Protein 4KVU (pdb70)

Solvent-accessible surface area: 6414 Å² total

Foldseek 3Di:
DVVVVVVVVVVVVVVVVVVVCVVVVVVD/DVVVVVVVVVVVVVVVVVVVVVVVVVVVD/DVVVVVVVVVVVVVVVVVVVVVVVVD

Sequence (83 aa):
GELKAIAQELKAIAKECKAIAELKAIAQGELKAIAQELKAIAKECKAIAELKAIAQGGELKAIAQELKAIAKECKAIAELKAI

Radius of gyration: 14.5 Å; Cα contacts (8 Å, |Δi|>4): 77; chains: 3; bounding box: 16×22×44 Å

Secondary structure (DSSP, 8-state):
-HHHHHHHHHHHHHHHHHHH--HHHHH-/-HHHHHHHHHHHHHHHHHHH--HHHHHT-/-HHHHHHHHHHHHHHHHHHH--GGG-

Structure (mmCIF, N/CA/C/O backbone):
data_4KVU
#
_entry.id   4KVU
#
_cell.length_a   57.010
_cell.length_b   60.980
_cell.length_c   125.440
_cell.angle_alpha   90.00
_cell.angle_beta   90.00
_cell.angle_gamma   90.00
#
_symmetry.space_group_name_H-M   'F 2 2 2'
#
loop_
_entity.id
_entity.type
_entity.pdbx_description
1 polymer '6-helix coiled coil CC-Hex-L17C-W224BF'
2 non-polymer GLYCEROL
3 water water
#
loop_
_atom_site.group_PDB
_atom_site.id
_atom_site.type_symbol
_atom_site.label_atom_id
_atom_site.label_alt_id
_atom_site.label_comp_id
_atom_site.label_asym_id
_atom_site.label_entity_id
_atom_site.label_seq_id
_atom_site.pdbx_PDB_ins_code
_atom_site.Cartn_x
_atom_site.Cartn_y
_atom_site.Cartn_z
_atom_site.occupancy
_atom_site.B_iso_or_equiv
_atom_site.auth_seq_id
_atom_site.auth_comp_id
_atom_site.auth_asym_id
_atom_site.auth_atom_id
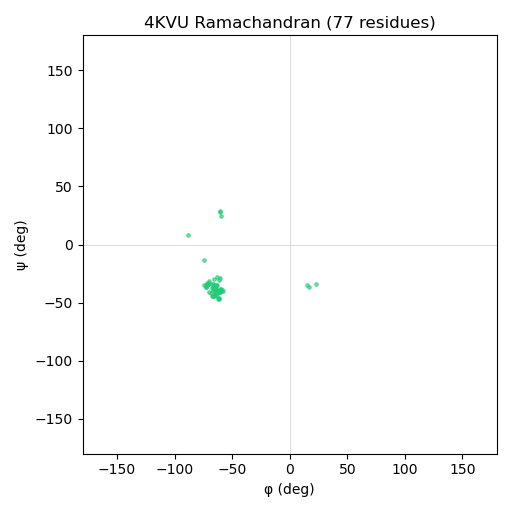_atom_site.pdbx_PDB_model_num
ATOM 4 N N . GLY A 1 2 ? -20.696 -10.828 1.823 1.00 30.04 1 GLY A N 1
ATOM 5 C CA . GLY A 1 2 ? -20.969 -9.435 1.524 1.00 29.16 1 GLY A CA 1
ATOM 6 C C . GLY A 1 2 ? -21.126 -8.527 2.723 1.00 31.98 1 GLY A C 1
ATOM 7 O O . GLY A 1 2 ? -21.217 -8.980 3.868 1.00 26.56 1 GLY A O 1
ATOM 8 N N . GLU A 1 3 ? -21.152 -7.228 2.442 1.00 26.47 2 GLU A N 1
ATOM 9 C CA . GLU A 1 3 ? -21.178 -6.186 3.461 1.00 25.91 2 GLU A CA 1
ATOM 10 C C . GLU A 1 3 ? -22.501 -6.119 4.224 1.00 23.17 2 GLU A C 1
ATOM 11 O O . GLU A 1 3 ? -22.534 -5.792 5.411 1.00 22.84 2 GLU A O 1
ATOM 17 N N . LEU A 1 4 ? -23.601 -6.429 3.543 1.00 21.84 3 LEU A N 1
AT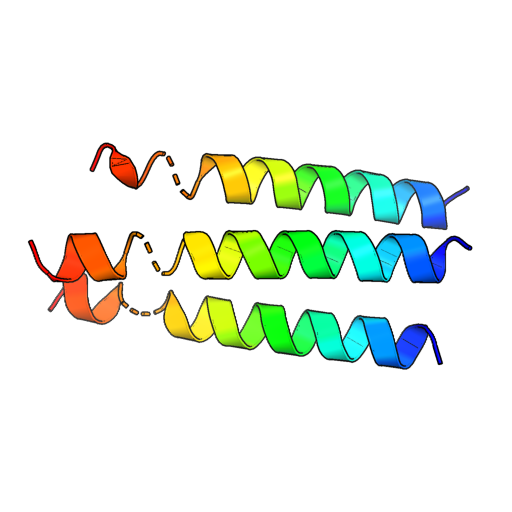OM 18 C CA . LEU A 1 4 ? -24.908 -6.416 4.196 1.00 24.44 3 LEU A CA 1
ATOM 19 C C . LEU A 1 4 ? -25.037 -7.597 5.148 1.00 22.96 3 LEU A C 1
ATOM 20 O O . LEU A 1 4 ? -25.661 -7.488 6.207 1.00 19.81 3 LEU A O 1
ATOM 25 N N . LYS A 1 5 ? -24.439 -8.726 4.788 1.00 20.25 4 LYS A N 1
ATOM 26 C CA . LYS A 1 5 ? -24.385 -9.844 5.726 1.00 22.43 4 LYS A CA 1
ATOM 27 C C . LYS A 1 5 ? -23.539 -9.481 6.959 1.00 21.88 4 LYS A C 1
ATOM 28 O O . LYS A 1 5 ? -23.872 -9.848 8.082 1.00 20.84 4 LYS A O 1
ATOM 34 N N . ALA A 1 6 ? -22.438 -8.758 6.745 1.00 21.86 5 ALA A N 1
ATOM 35 C CA . ALA A 1 6 ? -21.586 -8.300 7.847 1.00 25.85 5 ALA A CA 1
ATOM 36 C C . ALA A 1 6 ? -22.357 -7.421 8.834 1.00 26.15 5 ALA A C 1
ATOM 37 O O . ALA A 1 6 ? -22.161 -7.509 10.044 1.00 22.47 5 ALA A O 1
ATOM 39 N N . ILE A 1 7 ? -23.233 -6.570 8.306 1.00 18.02 6 ILE A N 1
ATOM 40 C CA . ILE A 1 7 ? -24.048 -5.684 9.127 1.00 17.22 6 ILE A CA 1
ATOM 41 C C . ILE A 1 7 ? -25.040 -6.498 9.958 1.00 18.38 6 ILE A C 1
ATOM 42 O O . ILE A 1 7 ? -25.190 -6.262 11.166 1.00 14.93 6 ILE A O 1
ATOM 47 N N . ALA A 1 8 ? -25.686 -7.478 9.343 1.00 17.38 7 ALA A N 1
ATOM 48 C CA . ALA A 1 8 ? -26.598 -8.361 10.082 1.00 18.41 7 ALA A CA 1
ATOM 49 C C . ALA A 1 8 ? -25.888 -9.129 11.199 1.00 19.44 7 ALA A C 1
ATOM 50 O O . ALA A 1 8 ? -26.424 -9.299 12.295 1.00 16.08 7 ALA A O 1
ATOM 52 N N . GLN A 1 9 ? -24.671 -9.591 10.934 1.00 16.27 8 GLN A N 1
ATOM 53 C CA . GLN A 1 9 ? -23.924 -10.326 11.957 1.00 18.51 8 GLN A CA 1
ATOM 54 C C . GLN A 1 9 ? -23.528 -9.450 13.145 1.00 21.54 8 GLN A C 1
ATOM 55 O O . GLN A 1 9 ? -23.523 -9.922 14.290 1.00 19.72 8 GLN A O 1
ATOM 61 N N . GLU A 1 10 ? -23.200 -8.185 12.898 1.00 14.81 9 GLU A N 1
ATOM 62 C CA . GLU A 1 10 ? -22.889 -7.287 14.027 1.00 16.48 9 GLU A CA 1
ATOM 63 C C . GLU A 1 10 ? -24.143 -6.945 14.823 1.00 18.23 9 GLU A C 1
ATOM 64 O O . GLU A 1 10 ? -24.090 -6.780 16.039 1.00 16.72 9 GLU A O 1
ATOM 70 N N . LEU A 1 11 ? -25.280 -6.846 14.144 1.00 13.66 10 LEU A N 1
ATOM 71 C CA . LEU A 1 11 ? -26.548 -6.629 14.845 1.00 12.23 10 LEU A CA 1
ATOM 72 C C . LEU A 1 11 ? -26.893 -7.817 15.727 1.00 17.73 10 LEU A C 1
ATOM 73 O O . LEU A 1 11 ? -27.453 -7.654 16.811 1.00 15.96 10 LEU A O 1
ATOM 78 N N . LYS A 1 12 ? -26.589 -9.023 15.249 1.00 15.15 11 LYS A N 1
ATOM 79 C CA . LYS A 1 12 ? -26.799 -10.237 16.041 1.00 18.30 11 LYS A CA 1
ATOM 80 C C . LYS A 1 12 ? -25.963 -10.192 17.314 1.00 17.61 11 LYS A C 1
ATOM 81 O O . LYS A 1 12 ? -26.419 -10.571 18.400 1.00 19.59 11 LYS A O 1
ATOM 87 N N . ALA A 1 13 ? -24.728 -9.704 17.180 1.00 14.94 12 ALA A N 1
ATOM 88 C CA . ALA A 1 13 ? -23.826 -9.529 18.316 1.00 16.43 12 ALA A CA 1
ATOM 89 C C . ALA A 1 13 ? -24.362 -8.510 19.326 1.00 20.27 12 ALA A C 1
ATOM 90 O O . ALA A 1 13 ? -24.257 -8.707 20.541 1.00 17.37 12 ALA A O 1
ATOM 92 N N . ILE A 1 14 ? -24.939 -7.424 18.839 1.00 12.32 13 ILE A N 1
ATOM 93 C CA . ILE A 1 14 ? -25.522 -6.424 19.732 1.00 12.45 13 ILE A CA 1
ATOM 94 C C . ILE A 1 14 ? -26.714 -7.010 20.502 1.00 15.25 13 ILE A C 1
ATOM 95 O O . ILE A 1 14 ? -26.847 -6.818 21.718 1.00 15.97 13 ILE A O 1
ATOM 100 N N . ALA A 1 15 ? -27.572 -7.753 19.807 1.00 14.84 14 ALA A N 1
ATOM 101 C CA . ALA A 1 15 ? -28.719 -8.375 20.472 1.00 12.90 14 ALA A CA 1
ATOM 102 C C . ALA A 1 15 ? -28.281 -9.350 21.573 1.00 20.01 14 ALA A C 1
ATOM 103 O O . ALA A 1 15 ? -28.899 -9.408 22.639 1.00 17.80 14 ALA A O 1
ATOM 105 N N . LYS A 1 16 ? -27.214 -10.098 21.320 1.00 15.54 15 LYS A N 1
ATOM 106 C CA . LYS A 1 16 ? -26.641 -11.021 22.307 1.00 15.14 15 LYS A CA 1
ATOM 107 C C . LYS A 1 16 ? -26.157 -10.301 23.564 1.00 16.11 15 LYS A C 1
ATOM 108 O O . LYS A 1 16 ? -26.322 -10.787 24.692 1.00 16.46 15 LYS A O 1
ATOM 114 N N . GLU A 1 17 ? -25.535 -9.136 23.374 1.00 14.98 16 GLU A N 1
ATOM 115 C CA . GLU A 1 17 ? -25.031 -8.388 24.526 1.00 16.89 16 GLU A CA 1
ATOM 116 C C . GLU A 1 17 ? -26.170 -7.751 25.314 1.00 19.62 16 GLU A C 1
ATOM 117 O O . GLU A 1 17 ? -26.130 -7.707 26.547 1.00 14.82 16 GLU A O 1
ATOM 123 N N . CYS A 1 18 ? -27.203 -7.291 24.620 1.00 15.53 17 CYS A N 1
ATOM 124 C CA . CYS A 1 18 ? -28.377 -6.752 25.300 1.00 14.09 17 CYS A CA 1
ATOM 125 C C . CYS A 1 18 ? -29.077 -7.826 26.121 1.00 15.65 17 CYS A C 1
ATOM 126 O O . CYS A 1 18 ? -29.637 -7.532 27.174 1.00 14.77 17 CYS A O 1
ATOM 129 N N . LYS A 1 19 ? -29.079 -9.058 25.624 1.00 15.00 18 LYS A N 1
ATOM 130 C CA . LYS A 1 19 ? -29.618 -10.180 26.390 1.00 17.84 18 LYS A CA 1
ATOM 131 C C . LYS A 1 19 ? -28.787 -10.443 27.672 1.00 17.44 18 LYS A C 1
ATOM 132 O O . LYS A 1 19 ? -29.331 -10.751 28.743 1.00 15.81 18 LYS A O 1
ATOM 138 N N . ALA A 1 20 ? -27.467 -10.311 27.563 1.00 12.63 19 ALA A N 1
ATOM 139 C CA . ALA A 1 20 ? -26.571 -10.411 28.718 1.00 12.95 19 ALA A CA 1
ATOM 140 C C . ALA A 1 20 ? -26.839 -9.301 29.742 1.00 17.09 19 ALA A C 1
ATOM 141 O O . ALA A 1 20 ? -26.789 -9.529 30.950 1.00 15.69 19 ALA A O 1
ATOM 143 N N . ILE A 1 21 ? -27.098 -8.091 29.260 1.00 12.24 20 ILE A N 1
ATOM 144 C CA . ILE A 1 21 ? -27.421 -6.958 30.132 1.00 11.87 20 ILE A CA 1
ATOM 145 C C . ILE A 1 21 ? -28.699 -7.243 30.934 1.00 14.29 20 ILE A C 1
ATOM 146 O O . ILE A 1 21 ? -28.756 -7.007 32.152 1.00 13.18 20 ILE A O 1
ATOM 151 N N . ALA A 1 22 ? -29.718 -7.737 30.248 1.00 15.81 21 ALA A N 1
ATOM 152 C CA . ALA A 1 22 ? -30.984 -8.092 30.896 1.00 16.47 21 ALA A CA 1
ATOM 153 C C . ALA A 1 22 ? -30.793 -9.185 31.961 1.00 17.12 21 ALA A C 1
ATOM 154 O O . ALA A 1 22 ? -31.426 -9.162 33.018 1.00 17.15 21 ALA A O 1
ATOM 168 N N . GLU A 1 24 ? -28.039 -9.770 33.722 1.00 13.56 23 GLU A N 1
ATOM 169 C CA . GLU A 1 24 ? -27.351 -9.219 34.898 1.00 16.04 23 GLU A CA 1
ATOM 170 C C . GLU A 1 24 ? -28.252 -8.301 35.719 1.00 14.92 23 GLU A C 1
ATOM 171 O O . GLU A 1 24 ? -28.140 -8.249 36.949 1.00 16.59 23 GLU A O 1
ATOM 177 N N . LEU A 1 25 ? -29.129 -7.557 35.055 1.00 16.71 24 LEU A N 1
ATOM 178 C CA . LEU A 1 25 ? -30.059 -6.699 35.788 1.00 20.10 24 LEU A CA 1
ATOM 179 C C . LEU A 1 25 ? -31.036 -7.511 36.626 1.00 17.90 24 LEU A C 1
ATOM 180 O O . LEU A 1 25 ? -31.414 -7.100 37.722 1.00 18.80 24 LEU A O 1
ATOM 185 N N . LYS A 1 26 ? -31.450 -8.666 36.111 1.00 15.01 25 LYS A N 1
ATOM 186 C CA . LYS A 1 26 ? -32.323 -9.543 36.882 1.00 17.29 25 LYS A CA 1
ATOM 187 C C . LYS A 1 26 ? -31.575 -10.093 38.097 1.00 24.41 25 LYS A C 1
ATOM 188 O O . LYS A 1 26 ? -32.148 -10.258 39.178 1.00 23.88 25 LYS A O 1
ATOM 194 N N . ALA A 1 27 ? -30.280 -10.329 37.931 1.00 21.46 26 ALA A N 1
ATOM 195 C CA . ALA A 1 27 ? -29.451 -10.816 39.031 1.00 19.21 26 ALA A CA 1
ATOM 196 C C . ALA A 1 27 ? -29.311 -9.733 40.095 1.00 19.21 26 ALA A C 1
ATOM 197 O O . ALA A 1 27 ? -29.388 -10.014 41.298 1.00 23.19 26 ALA A O 1
ATOM 199 N N . ILE A 1 28 ? -29.120 -8.489 39.659 1.00 16.48 27 ILE A N 1
ATOM 200 C CA . ILE A 1 28 ? -29.017 -7.376 40.602 1.00 16.90 27 ILE A CA 1
ATOM 201 C C . ILE A 1 28 ? -30.314 -7.177 41.392 1.00 20.32 27 ILE A C 1
ATOM 202 O O . ILE A 1 28 ? -30.285 -6.999 42.608 1.00 20.03 27 ILE A O 1
ATOM 207 N N . ALA A 1 29 ? -31.453 -7.226 40.709 1.00 17.68 28 ALA A N 1
ATOM 208 C CA . ALA A 1 29 ? -32.738 -7.079 41.394 1.00 20.18 28 ALA A CA 1
ATOM 209 C C . ALA A 1 29 ? -32.973 -8.265 42.323 1.00 29.13 28 ALA A C 1
ATOM 210 O O . ALA A 1 29 ? -33.632 -8.139 43.363 1.00 30.28 28 ALA A O 1
ATOM 212 N N . GLN A 1 30 ? -32.411 -9.405 41.927 1.00 28.72 29 GLN A N 1
ATOM 213 C CA . GLN A 1 30 ? -32.432 -10.660 42.679 1.00 42.44 29 GLN A CA 1
ATOM 214 C C . GLN A 1 30 ? -33.822 -11.272 42.668 1.00 58.06 29 GLN A C 1
ATOM 215 O O . GLN A 1 30 ? -34.263 -11.782 41.636 1.00 58.76 29 GLN A O 1
ATOM 224 N N . GLY B 1 2 ? -15.223 1.569 1.835 1.00 30.73 1 GLY B N 1
ATOM 225 C CA . GLY B 1 2 ? -16.571 1.934 1.456 1.00 32.22 1 GLY B CA 1
ATOM 226 C C . GLY B 1 2 ? -17.495 2.233 2.618 1.00 31.49 1 GLY B C 1
ATOM 227 O O . GLY B 1 2 ? -17.177 1.979 3.791 1.00 23.97 1 GLY B O 1
ATOM 228 N N . GLU B 1 3 ? -18.653 2.790 2.284 1.00 26.95 2 GLU B N 1
ATOM 229 C CA . GLU B 1 3 ? -19.616 3.245 3.280 1.00 25.99 2 GLU B CA 1
ATOM 230 C C . GLU B 1 3 ? -20.325 2.132 4.047 1.00 27.08 2 GLU B C 1
ATOM 231 O O . GLU B 1 3 ? -20.638 2.295 5.219 1.00 22.83 2 GLU B O 1
ATOM 237 N N . LEU B 1 4 ? -20.584 0.994 3.400 1.00 21.14 3 LEU B N 1
ATOM 238 C CA . LEU B 1 4 ? -21.248 -0.105 4.106 1.00 25.04 3 LEU B CA 1
ATOM 239 C C . LEU B 1 4 ? -20.297 -0.780 5.100 1.00 20.88 3 LEU B C 1
ATOM 240 O O . LEU B 1 4 ? -20.706 -1.208 6.194 1.00 20.96 3 LEU B O 1
ATOM 245 N N . LYS B 1 5 ? -19.024 -0.857 4.737 1.00 21.27 4 LYS B N 1
ATOM 246 C CA . LYS B 1 5 ? -18.001 -1.335 5.669 1.00 22.16 4 LYS B CA 1
ATOM 247 C C . LYS B 1 5 ? -17.885 -0.400 6.870 1.00 22.30 4 LYS B C 1
ATOM 248 O O . LYS B 1 5 ? -17.724 -0.851 8.015 1.00 20.12 4 LYS B O 1
ATOM 254 N N . ALA B 1 6 ? -17.974 0.902 6.614 1.00 21.84 5 ALA B N 1
ATOM 255 C CA . ALA B 1 6 ? -17.933 1.908 7.680 1.00 22.92 5 ALA B CA 1
ATOM 256 C C . ALA B 1 6 ? -19.069 1.703 8.674 1.00 22.87 5 ALA B C 1
ATOM 257 O O . ALA B 1 6 ? -18.881 1.864 9.879 1.00 20.84 5 ALA B O 1
ATOM 259 N N . ILE B 1 7 ? -20.248 1.365 8.163 1.00 17.00 6 ILE B N 1
ATOM 260 C CA . ILE B 1 7 ? -21.418 1.107 9.005 1.00 15.90 6 ILE B CA 1
ATOM 261 C C . ILE B 1 7 ? -21.213 -0.164 9.834 1.00 18.94 6 ILE B C 1
ATOM 262 O O . ILE B 1 7 ? -21.502 -0.192 11.032 1.00 14.89 6 ILE B O 1
ATOM 267 N N . ALA B 1 8 ? -20.698 -1.215 9.203 1.00 16.78 7 ALA B N 1
ATOM 268 C CA . ALA B 1 8 ? -20.396 -2.451 9.925 1.00 19.72 7 ALA B CA 1
ATOM 269 C C . ALA B 1 8 ? -19.371 -2.231 11.050 1.00 19.30 7 ALA B C 1
ATOM 270 O O . ALA B 1 8 ? -19.480 -2.825 12.125 1.00 18.10 7 ALA B O 1
ATOM 272 N N . GLN B 1 9 ? -18.376 -1.387 10.807 1.00 19.29 8 GLN B N 1
ATOM 273 C CA . GLN B 1 9 ? -17.361 -1.085 11.826 1.00 18.35 8 GLN B CA 1
ATOM 274 C C . GLN B 1 9 ? -17.912 -0.323 13.033 1.00 19.85 8 GLN B C 1
ATOM 275 O O . GLN B 1 9 ? -17.497 -0.565 14.175 1.00 18.07 8 GLN B O 1
ATOM 281 N N . GLU B 1 10 ? -18.843 0.601 12.800 1.00 16.56 9 GLU B N 1
ATOM 282 C CA . GLU B 1 10 ? -19.462 1.303 13.931 1.00 19.03 9 GLU B CA 1
ATOM 283 C C . GLU B 1 10 ? -20.406 0.388 14.713 1.00 19.18 9 GLU B C 1
ATOM 284 O O . GLU B 1 10 ? -20.539 0.529 15.927 1.00 17.90 9 GLU B O 1
ATOM 290 N N . LEU B 1 11 ? -21.070 -0.542 14.035 1.00 13.77 10 LEU B N 1
ATOM 291 C CA . LEU B 1 11 ? -21.889 -1.523 14.748 1.00 14.99 10 LEU B CA 1
ATOM 292 C C . LEU B 1 11 ? -21.009 -2.419 15.616 1.00 16.09 10 LEU B C 1
ATOM 293 O O . LEU B 1 11 ? -21.394 -2.803 16.726 1.00 15.72 10 LEU B O 1
ATOM 298 N N . LYS B 1 12 ? -19.828 -2.758 15.105 1.00 16.36 11 LYS B N 1
ATOM 299 C CA . LYS B 1 12 ? -18.864 -3.554 15.861 1.00 15.93 11 LYS B CA 1
ATOM 300 C C . LYS B 1 12 ? -18.470 -2.804 17.130 1.00 18.07 11 LYS B C 1
ATOM 301 O O . LYS B 1 12 ? -18.327 -3.397 18.198 1.00 17.26 11 LYS B O 1
ATOM 307 N N . ALA B 1 13 ? -18.300 -1.485 17.007 1.00 15.98 12 ALA B N 1
ATOM 308 C CA . ALA B 1 13 ? -17.997 -0.628 18.159 1.00 20.15 12 ALA B CA 1
ATOM 309 C C . ALA B 1 13 ? -19.133 -0.599 19.181 1.00 18.96 12 ALA B C 1
ATOM 310 O O . ALA B 1 13 ? -18.888 -0.599 20.390 1.00 15.49 12 ALA B O 1
ATOM 312 N N . ILE B 1 14 ? -20.369 -0.547 18.705 1.00 13.59 13 ILE B N 1
ATOM 313 C CA . ILE B 1 14 ? -21.525 -0.554 19.604 1.00 12.21 13 ILE B CA 1
ATOM 314 C C . ILE B 1 14 ? -21.584 -1.884 20.350 1.00 14.29 13 ILE B C 1
ATOM 315 O O . ILE B 1 14 ? -21.824 -1.913 21.560 1.00 13.59 13 ILE B O 1
ATOM 320 N N . ALA B 1 15 ? -21.348 -2.981 19.645 1.00 12.87 14 ALA B N 1
ATOM 321 C CA . ALA B 1 15 ? -21.355 -4.297 20.291 1.00 16.89 14 ALA B CA 1
ATOM 322 C C . ALA B 1 15 ? -20.296 -4.406 21.404 1.00 16.33 14 ALA B C 1
ATOM 323 O O . ALA B 1 15 ? -20.547 -4.984 22.477 1.00 16.63 14 ALA B O 1
ATOM 325 N N . LYS B 1 16 ? -19.115 -3.844 21.157 1.00 14.20 15 LYS B N 1
ATOM 326 C CA . LYS B 1 16 ? -18.049 -3.817 22.158 1.00 15.10 15 LYS B CA 1
ATOM 327 C C . LYS B 1 16 ? -18.464 -3.041 23.409 1.00 17.27 15 LYS B C 1
ATOM 328 O O . LYS B 1 16 ? -18.140 -3.432 24.538 1.00 16.06 15 LYS B O 1
ATOM 334 N N . GLU B 1 17 ? -19.165 -1.932 23.220 1.00 14.39 16 GLU B N 1
ATOM 335 C CA . GLU B 1 17 ? -19.585 -1.148 24.387 1.00 19.32 16 GLU B CA 1
ATOM 336 C C . GLU B 1 17 ? -20.724 -1.825 25.125 1.00 17.16 16 GLU B C 1
ATOM 337 O O . GLU B 1 17 ? -20.797 -1.752 26.349 1.00 14.51 16 GLU B O 1
ATOM 343 N N . CYS B 1 18 ? -21.622 -2.486 24.403 1.00 13.62 17 CYS B N 1
ATOM 344 C CA . CYS B 1 18 ? -22.674 -3.236 25.091 1.00 15.80 17 CYS B CA 1
ATOM 345 C C . CYS B 1 18 ? -22.087 -4.391 25.906 1.00 13.91 17 CYS B C 1
ATOM 346 O O . CYS B 1 18 ? -22.591 -4.711 26.982 1.00 14.65 17 CYS B O 1
ATOM 349 N N . LYS B 1 19 ? -21.033 -5.019 25.395 1.00 13.05 18 LYS B N 1
ATOM 350 C CA . LYS B 1 19 ? -20.337 -6.048 26.151 1.00 15.56 18 LYS B CA 1
ATOM 351 C C . LYS B 1 19 ? -19.724 -5.435 27.416 1.00 16.41 18 LYS B C 1
ATOM 352 O O . LYS B 1 19 ? -19.718 -6.059 28.477 1.00 17.27 18 LYS B O 1
ATOM 358 N N . ALA B 1 20 ? -19.197 -4.220 27.301 1.00 14.42 19 ALA B N 1
ATOM 359 C CA . ALA B 1 20 ? -18.644 -3.511 28.458 1.00 15.58 19 ALA B CA 1
ATOM 360 C C . ALA B 1 20 ? -19.718 -3.201 29.4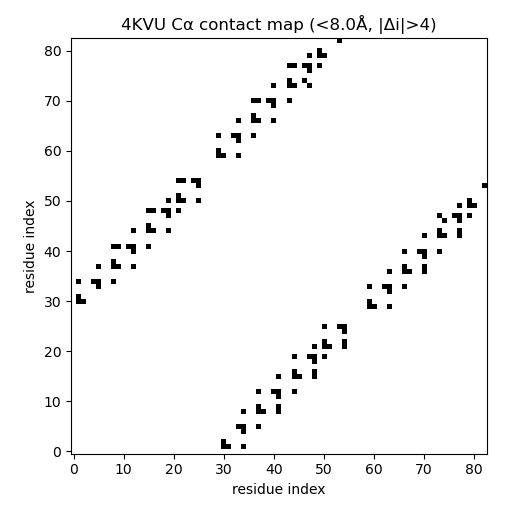97 1.00 14.91 19 ALA B C 1
ATOM 361 O O . ALA B 1 20 ? -19.460 -3.252 30.697 1.00 15.93 19 ALA B O 1
ATOM 363 N N . ILE B 1 21 ? -20.910 -2.829 29.039 1.00 12.39 20 ILE B N 1
ATOM 364 C CA . ILE B 1 21 ? -22.006 -2.563 29.967 1.00 11.74 20 ILE B CA 1
ATOM 365 C C . ILE B 1 21 ? -22.348 -3.834 30.751 1.00 14.19 20 ILE B C 1
ATOM 366 O O . ILE B 1 21 ? -22.483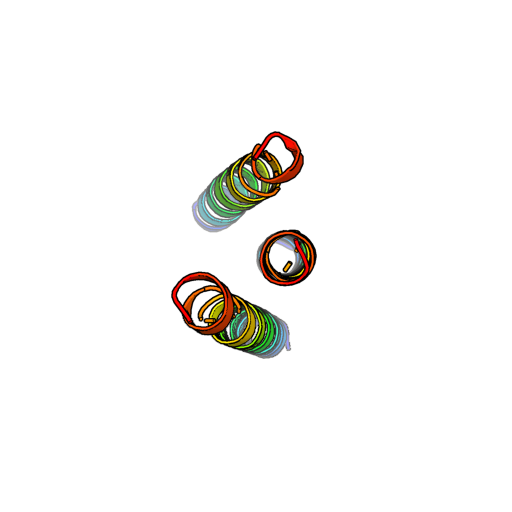 -3.798 31.978 1.00 12.98 20 ILE B O 1
ATOM 371 N N . ALA B 1 22 ? -22.468 -4.964 30.053 1.00 12.39 21 ALA B N 1
ATOM 372 C CA . ALA B 1 22 ? -22.770 -6.232 30.724 1.00 15.54 21 ALA B CA 1
ATOM 373 C C . ALA B 1 22 ? -21.693 -6.616 31.739 1.00 20.55 21 ALA B C 1
ATOM 374 O O . ALA B 1 22 ? -21.988 -7.146 32.814 1.00 17.30 21 ALA B O 1
ATOM 388 N N . GLU B 1 24 ? -19.708 -4.603 33.481 1.00 15.00 23 GLU B N 1
ATOM 389 C CA . GLU B 1 24 ? -19.805 -3.780 34.689 1.00 15.81 23 GLU B CA 1
ATOM 390 C C . GLU B 1 24 ? -21.016 -4.168 35.533 1.00 15.94 23 GLU B C 1
ATOM 391 O O . GLU B 1 24 ? -20.954 -4.128 36.765 1.00 16.27 23 GLU B O 1
ATOM 397 N N . LEU B 1 25 ? -22.120 -4.527 34.881 1.00 13.05 24 LEU B N 1
ATOM 398 C CA . LEU B 1 25 ? -23.311 -4.977 35.612 1.00 14.98 24 LEU B CA 1
ATOM 399 C C . LEU B 1 25 ? -23.056 -6.300 36.326 1.00 19.34 24 LEU B C 1
ATOM 400 O O . LEU B 1 25 ? -23.590 -6.557 37.413 1.00 15.16 24 LEU B O 1
ATOM 405 N N . LYS B 1 26 ? -22.237 -7.149 35.715 1.00 13.52 25 LYS B N 1
ATOM 406 C CA . LYS B 1 26 ? -21.878 -8.402 36.361 1.00 18.38 25 LYS B CA 1
ATOM 407 C C . LYS B 1 26 ? -21.117 -8.141 37.657 1.00 23.79 25 LYS B C 1
ATOM 408 O O . LYS B 1 26 ? -21.297 -8.856 38.651 1.00 23.48 25 LYS B O 1
ATOM 414 N N . ALA B 1 27 ? -20.303 -7.091 37.669 1.00 21.47 26 ALA B N 1
ATOM 415 C CA . ALA B 1 27 ? -19.561 -6.727 38.875 1.00 22.09 26 ALA B CA 1
ATOM 416 C C . ALA B 1 27 ? -20.503 -6.180 39.941 1.00 22.10 26 ALA B C 1
ATOM 417 O O . ALA B 1 27 ? -20.364 -6.491 41.123 1.00 26.83 26 ALA B O 1
ATOM 419 N N . ILE B 1 28 ? -21.464 -5.365 39.523 1.00 15.97 27 ILE B N 1
ATOM 420 C CA . ILE B 1 28 ? -22.461 -4.808 40.435 1.00 15.50 27 ILE B CA 1
ATOM 421 C C . ILE B 1 28 ? -23.277 -5.944 41.061 1.00 21.58 27 ILE B C 1
ATOM 422 O O . ILE B 1 28 ? -23.570 -5.927 42.255 1.00 20.25 27 ILE B O 1
ATOM 427 N N . ALA B 1 29 ? -23.622 -6.940 40.253 1.00 20.99 28 ALA B N 1
ATOM 428 C CA . ALA B 1 29 ? -24.387 -8.092 40.737 1.00 24.34 28 ALA B CA 1
ATOM 429 C C . ALA B 1 29 ? -23.607 -8.883 41.785 1.00 32.70 28 ALA B C 1
ATOM 430 O O . ALA B 1 29 ? -24.193 -9.541 42.645 1.00 29.52 28 ALA B O 1
ATOM 432 N N . GLN B 1 30 ? -22.282 -8.833 41.703 1.00 22.55 29 GLN B N 1
ATOM 433 C CA . GLN B 1 30 ? -21.424 -9.511 42.679 1.00 27.65 29 GLN B CA 1
ATOM 434 C C . GLN B 1 30 ? -21.068 -8.674 43.915 1.00 32.22 29 GLN B C 1
ATOM 435 O O . GLN B 1 30 ? -20.236 -9.083 44.723 1.00 43.06 29 GLN B O 1
ATOM 441 N N . GLY B 1 31 ? -21.696 -7.512 44.065 1.00 36.58 30 GLY B N 1
ATOM 442 C CA . GLY B 1 31 ? -21.455 -6.669 45.220 1.00 36.76 30 GLY B CA 1
ATOM 443 C C . GLY B 1 31 ? -20.266 -5.751 45.021 1.00 46.92 30 GLY B C 1
ATOM 444 O O . GLY B 1 31 ? -19.831 -5.060 45.946 1.00 42.05 30 GLY B O 1
ATOM 448 N N . GLY C 1 2 ? -23.056 12.199 1.964 1.00 35.40 1 GLY C N 1
ATOM 449 C CA . GLY C 1 2 ? -24.108 11.286 1.559 1.00 32.92 1 GLY C CA 1
ATOM 450 C C . GLY C 1 2 ? -24.888 10.739 2.739 1.00 34.23 1 GLY C C 1
ATOM 451 O O . GLY C 1 2 ? -24.477 10.888 3.890 1.00 27.81 1 GLY C O 1
ATOM 452 N N . GLU C 1 3 ? -26.018 10.102 2.451 1.00 30.00 2 GLU C N 1
ATOM 453 C CA . GLU C 1 3 ? -26.861 9.529 3.494 1.00 30.00 2 GLU C CA 1
ATOM 454 C C . GLU C 1 3 ? -26.199 8.313 4.132 1.00 30.00 2 GLU C C 1
ATOM 455 O O . GLU C 1 3 ? -26.455 7.992 5.292 1.00 30.00 2 GLU C O 1
ATOM 461 N N . LEU C 1 4 ? -25.429 7.513 3.548 1.00 21.65 3 LEU C N 1
ATOM 462 C CA . LEU C 1 4 ? -24.828 6.379 4.194 1.00 23.15 3 LEU C CA 1
ATOM 463 C C . LEU C 1 4 ? -23.753 6.826 5.196 1.00 26.38 3 LEU C C 1
ATOM 464 O O . LEU C 1 4 ? -23.541 6.218 6.194 1.00 20.54 3 LEU C O 1
ATOM 469 N N . LYS C 1 5 ? -23.070 7.901 4.859 1.00 21.67 4 LYS C N 1
ATOM 470 C CA . LYS C 1 5 ? -22.124 8.528 5.781 1.00 22.33 4 LYS C CA 1
ATOM 471 C C . LYS C 1 5 ? -22.857 9.126 6.985 1.00 23.94 4 LYS C C 1
ATOM 472 O O . LYS C 1 5 ? -22.405 9.029 8.083 1.00 20.61 4 LYS C O 1
ATOM 478 N N . ALA C 1 6 ? -24.001 9.730 6.748 1.00 22.04 5 ALA C N 1
ATOM 479 C CA . ALA C 1 6 ? -24.831 10.241 7.839 1.00 24.25 5 ALA C CA 1
ATOM 480 C C . ALA C 1 6 ? -25.219 9.131 8.813 1.00 26.07 5 ALA C C 1
ATOM 481 O O . ALA C 1 6 ? -25.236 9.323 10.028 1.00 23.73 5 ALA C O 1
ATOM 483 N N . ILE C 1 7 ? -25.525 7.958 8.271 1.00 17.79 6 ILE C N 1
ATOM 484 C CA . IL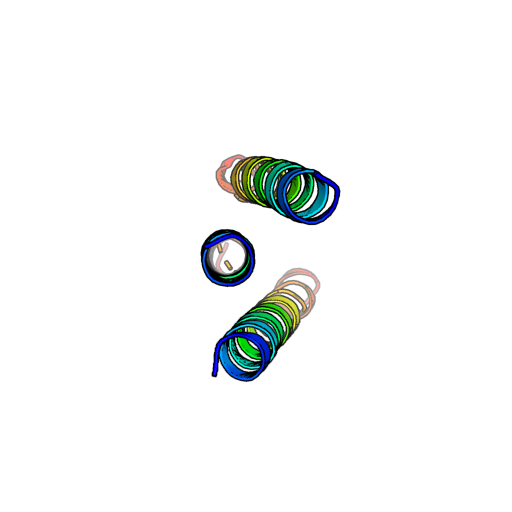E C 1 7 ? -25.896 6.810 9.083 1.00 15.21 6 ILE C CA 1
ATOM 485 C C . ILE C 1 7 ? -24.700 6.340 9.914 1.00 19.68 6 ILE C C 1
ATOM 486 O O . ILE C 1 7 ? -24.841 6.086 11.115 1.00 15.28 6 ILE C O 1
ATOM 491 N N . ALA C 1 8 ? -23.530 6.260 9.300 1.00 16.48 7 ALA C N 1
ATOM 492 C CA . ALA C 1 8 ? -22.314 5.887 10.031 1.00 18.90 7 ALA C CA 1
ATOM 493 C C . ALA C 1 8 ? -21.999 6.876 11.157 1.00 18.85 7 ALA C C 1
ATOM 494 O O . ALA C 1 8 ? -21.553 6.481 12.242 1.00 18.42 7 ALA C O 1
ATOM 496 N N . GLN C 1 9 ? -22.221 8.161 10.902 1.00 18.94 8 GLN C N 1
ATOM 497 C CA . GLN C 1 9 ? -21.955 9.177 11.918 1.00 19.51 8 GLN C CA 1
ATOM 498 C C . GLN C 1 9 ? -22.905 9.069 13.103 1.00 20.86 8 GLN C C 1
ATOM 499 O O . GLN C 1 9 ? -22.488 9.274 14.248 1.00 18.50 8 GLN C O 1
ATOM 505 N N . GLU C 1 10 ? -24.171 8.735 12.857 1.00 16.04 9 GLU C N 1
ATOM 506 C CA . GLU C 1 10 ? -25.092 8.547 13.983 1.00 14.98 9 GLU C CA 1
ATOM 507 C C . GLU C 1 10 ? -24.770 7.276 14.768 1.00 19.13 9 GLU C C 1
ATOM 508 O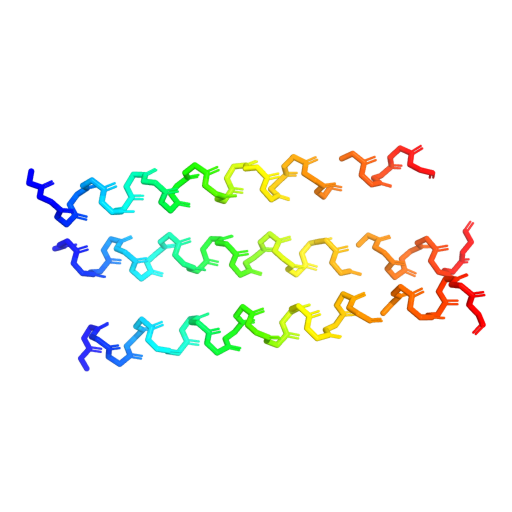 O . GLU C 1 10 ? -24.929 7.232 15.996 1.00 17.86 9 GLU C O 1
ATOM 514 N N . LEU C 1 11 ? -24.299 6.240 14.077 1.00 14.56 10 LEU C N 1
ATOM 515 C CA . LEU C 1 11 ? -23.869 5.029 14.779 1.00 14.87 10 LEU C CA 1
ATOM 516 C C . LEU C 1 11 ? -22.668 5.328 15.659 1.00 17.30 10 LEU C C 1
ATOM 517 O O . LEU C 1 11 ? -22.549 4.790 16.762 1.00 16.87 10 LEU C O 1
ATOM 522 N N . LYS C 1 12 ? -21.769 6.188 15.176 1.00 15.42 11 LYS C N 1
ATOM 523 C CA . LYS C 1 12 ? -20.618 6.615 15.972 1.00 18.15 11 LYS C CA 1
ATOM 524 C C . LYS C 1 12 ? -21.064 7.311 17.254 1.00 22.42 11 LYS C C 1
ATOM 525 O O . LYS C 1 12 ? -20.482 7.109 18.331 1.00 18.31 11 LYS C O 1
ATOM 531 N N . ALA C 1 13 ? -22.104 8.135 17.137 1.00 17.46 12 ALA C N 1
ATOM 532 C CA . ALA C 1 13 ? -22.666 8.817 18.302 1.00 20.79 12 ALA C CA 1
ATOM 533 C C . ALA C 1 13 ? -23.265 7.831 19.312 1.00 20.04 12 ALA C C 1
ATOM 534 O O . ALA C 1 13 ? -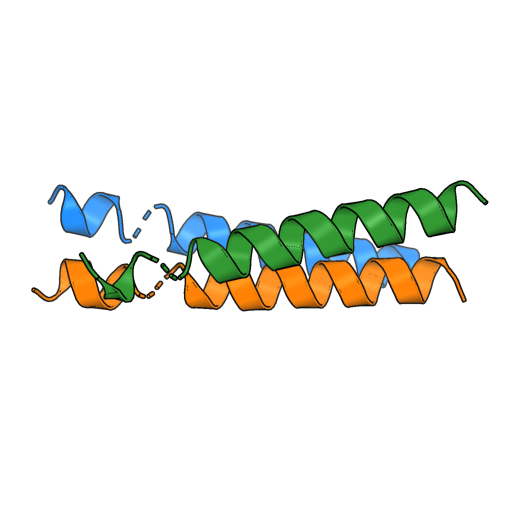23.119 8.016 20.523 1.00 15.82 12 ALA C O 1
ATOM 536 N N . ILE C 1 14 ? -23.940 6.799 18.830 1.00 14.16 13 ILE C N 1
ATOM 537 C CA . ILE C 1 14 ? -24.517 5.798 19.729 1.00 14.58 13 ILE C CA 1
ATOM 538 C C . ILE C 1 14 ? -23.404 5.062 20.469 1.00 16.22 13 ILE C C 1
ATOM 539 O O . ILE C 1 14 ? -23.480 4.866 21.680 1.00 13.82 13 ILE C O 1
ATOM 544 N N . ALA C 1 15 ? -22.351 4.681 19.753 1.00 14.74 14 ALA C N 1
ATOM 545 C CA . ALA C 1 15 ? -21.228 3.989 20.395 1.00 13.93 14 ALA C CA 1
ATOM 546 C C . ALA C 1 15 ? -20.586 4.848 21.482 1.00 18.92 14 ALA C C 1
ATOM 547 O O . ALA C 1 15 ? -20.213 4.341 22.539 1.00 18.38 14 ALA C O 1
ATOM 549 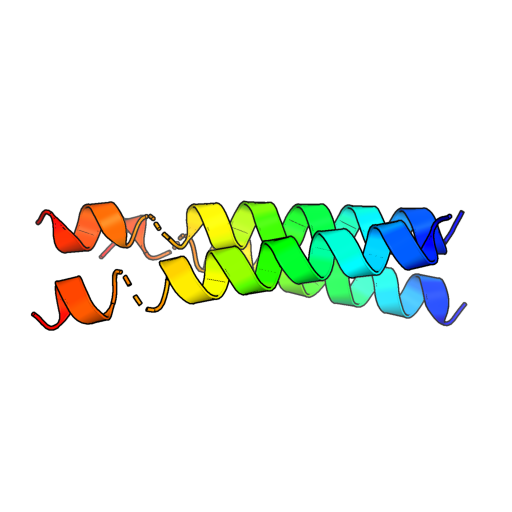N N . LYS C 1 16 ? -20.460 6.146 21.231 1.00 14.41 15 LYS C N 1
ATOM 550 C CA . LYS C 1 16 ? -19.914 7.065 22.238 1.00 14.76 15 LYS C CA 1
ATOM 551 C C . LYS C 1 16 ? -20.767 7.097 23.506 1.00 16.11 15 LYS C C 1
ATOM 552 O O . LYS C 1 16 ? -20.245 7.140 24.629 1.00 14.38 15 LYS C O 1
ATOM 558 N N . GLU C 1 17 ? -22.085 7.089 23.336 1.00 16.16 16 GLU C N 1
ATOM 559 C CA . GLU C 1 17 ? -22.968 7.148 24.500 1.00 17.75 16 GLU C CA 1
ATOM 560 C C . GLU C 1 17 ? -22.974 5.831 25.258 1.00 16.88 16 GLU C C 1
ATOM 561 O O . GLU C 1 17 ? -23.028 5.829 26.485 1.00 15.81 16 GLU C O 1
ATOM 567 N N . CYS C 1 18 ? -22.893 4.709 24.546 1.00 14.20 17 CYS C N 1
ATOM 568 C CA . CYS C 1 18 ? -22.796 3.410 25.218 1.00 13.86 17 CYS C CA 1
ATOM 569 C C . CYS C 1 18 ? -21.504 3.296 26.017 1.00 14.34 17 CYS C C 1
ATOM 570 O O . CYS C 1 18 ? -21.478 2.656 27.066 1.00 13.13 17 CYS C O 1
ATOM 573 N N . LYS C 1 19 ? -20.434 3.886 25.500 1.00 13.57 18 LYS C N 1
ATOM 574 C CA . LYS C 1 19 ? -19.173 3.963 26.226 1.00 14.76 18 LYS C CA 1
ATOM 575 C C . LYS C 1 19 ? -19.332 4.775 27.506 1.00 17.60 18 LYS C C 1
ATOM 576 O O . LYS C 1 19 ? -18.799 4.407 28.557 1.00 16.18 18 LYS C O 1
ATOM 582 N N . ALA C 1 20 ? -20.081 5.870 27.420 1.00 14.27 19 ALA C N 1
ATOM 583 C CA . ALA C 1 20 ? -20.357 6.704 28.585 1.00 17.58 19 ALA C CA 1
ATOM 584 C C . ALA C 1 20 ? -21.160 5.954 29.639 1.00 18.42 19 ALA C C 1
ATOM 585 O O . ALA C 1 20 ? -20.922 6.114 30.838 1.00 15.41 19 ALA C O 1
ATOM 587 N N . ILE C 1 21 ? -22.129 5.157 29.183 1.00 13.12 20 ILE C N 1
ATOM 588 C CA . ILE C 1 21 ? -22.965 4.361 30.080 1.00 12.32 20 ILE C CA 1
ATOM 589 C C . ILE C 1 21 ? -22.108 3.368 30.854 1.00 12.88 20 ILE C C 1
ATOM 590 O O . ILE C 1 21 ? -22.222 3.261 32.081 1.00 12.79 20 ILE C O 1
ATOM 595 N N . ALA C 1 22 ? -21.222 2.668 30.148 1.00 14.35 21 ALA C N 1
ATOM 596 C CA . ALA C 1 22 ? -20.330 1.703 30.798 1.00 17.63 21 ALA C CA 1
ATOM 597 C C . ALA C 1 22 ? -19.446 2.374 31.843 1.00 17.27 21 ALA C C 1
ATOM 598 O O . ALA C 1 22 ? -19.187 1.814 32.910 1.00 14.48 21 ALA C O 1
ATOM 612 N N . GLU C 1 24 ? -20.039 5.239 33.552 1.00 14.51 23 GLU C N 1
ATOM 613 C CA . GLU C 1 24 ? -20.836 5.696 34.706 1.00 18.47 23 GLU C CA 1
ATOM 614 C C . GLU C 1 24 ? -21.189 4.547 35.649 1.00 17.37 23 GLU C C 1
ATOM 615 O O . GLU C 1 24 ? -21.235 4.727 36.873 1.00 16.52 23 GLU C O 1
ATOM 621 N N . LEU C 1 25 ? -21.407 3.357 35.094 1.00 16.84 24 LEU C N 1
ATOM 622 C CA . LEU C 1 25 ? -21.708 2.180 35.921 1.00 17.43 24 LEU C CA 1
ATOM 623 C C . LEU C 1 25 ? -20.589 1.847 36.896 1.00 17.91 24 LEU C C 1
ATOM 624 O O . LEU C 1 25 ? -20.838 1.296 37.966 1.00 18.20 24 LEU C O 1
ATOM 629 N N . LYS C 1 26 ? -19.353 2.176 36.544 1.00 14.19 25 LYS C N 1
ATOM 630 C CA . LYS C 1 26 ? -18.249 1.936 37.461 1.00 15.98 25 LYS C CA 1
ATOM 631 C C . LYS C 1 26 ? -18.397 2.715 38.775 1.00 23.25 25 LYS C C 1
ATOM 632 O O . LYS C 1 26 ? -17.886 2.283 39.813 1.00 22.33 25 LYS C O 1
ATOM 638 N N . ALA C 1 27 ? -19.028 3.886 38.726 1.00 19.09 26 ALA C N 1
ATOM 639 C CA . ALA C 1 27 ? -19.269 4.685 39.941 1.00 22.62 26 ALA C CA 1
ATOM 640 C C . ALA C 1 27 ? -20.386 4.140 40.859 1.00 23.59 26 ALA C C 1
ATOM 641 O O . ALA C 1 27 ? -20.534 4.584 42.001 1.00 25.68 26 ALA C O 1
ATOM 643 N N . ILE C 1 28 ? -21.187 3.202 40.366 1.00 22.44 27 ILE C N 1
ATOM 644 C CA . ILE C 1 28 ? -22.301 2.671 41.157 1.00 20.05 27 ILE C CA 1
ATOM 645 C C . ILE C 1 28 ? -21.855 1.932 42.421 1.00 29.06 27 ILE C C 1
ATOM 646 O O . ILE C 1 28 ? -20.877 1.179 42.401 1.00 33.74 27 ILE C O 1
#

B-factor: mean 24.62, std 11.84, range [10.87, 92.92]